Protein AF-A0A504YFC3-F1 (afdb_monomer_lite)

Sequence (151 aa):
MLSSWAILICTFPYLVALTGTPAKVVYVLWVSTMFFCLSGVFVLNPTATNILFGSKNMAVNYGLIFTAFIFGSVLAATVTTIPVRGNWINLFTAISVACVLALLCVIWIVDNKVPSRLQFINFPVKLRTLWCQRACRCCRVASPEIVIELP

pLDDT: mean 78.34, std 16.04, range [30.17, 94.0]

Radius of gyration: 20.74 Å; chains: 1; bounding box: 54×34×47 Å

Foldseek 3Di:
DLVVLLVLLLCVVVLVVDDDDVSVVVVVVSVVVNVVVVVVCVVCLLVVQCQAVNPVPSVVSSVVVVVVVVVVVVVLVVLVPPPPPPCPSVNSNVVSVVSVVVVVVVLVDDRPPDPPVVCVSCVVVVVVVVVCVVVDVPPPDDPPDPPPDDD

InterPro domains:
  IPR036259 MFS transporter superfamily [SSF103473] (5-111)

Organism: Fasciola gigantica (NCBI:txid46835)

Secondary structure (DSSP, 8-state):
-HHHHHHHHHHGGGGGG--SHHHHHHHHHHHHHHHHHHHHHHHHHHHHHHHHH-STTHHHHHHHHHHHHHHHHHHHHHHHHS--TT-HHHHHHHHHHHHHHHHHHHHTSPPS---GGGGGGGHHHHHHHHHHHHH-TTTTS----------

Structure (mmCIF, N/CA/C/O backbone):
data_AF-A0A504YFC3-F1
#
_entry.id   AF-A0A504YFC3-F1
#
loop_
_atom_site.group_PDB
_atom_site.id
_atom_site.type_symbol
_atom_site.label_atom_id
_atom_site.label_alt_id
_atom_site.label_comp_id
_atom_site.label_asym_id
_atom_site.label_entity_id
_atom_site.label_seq_id
_atom_site.pdbx_PDB_ins_code
_atom_site.Cartn_x
_atom_site.Cartn_y
_atom_site.Cartn_z
_atom_site.occupancy
_atom_site.B_iso_or_equiv
_atom_site.auth_seq_id
_atom_site.auth_comp_id
_atom_site.auth_asym_id
_atom_site.auth_atom_id
_atom_site.pdbx_PDB_model_num
ATOM 1 N N . MET A 1 1 ? -5.250 7.285 -1.038 1.00 84.06 1 MET A N 1
ATOM 2 C CA . MET A 1 1 ? -3.875 6.774 -0.846 1.00 84.06 1 MET A CA 1
ATOM 3 C C . MET A 1 1 ? -3.679 5.425 -1.515 1.00 84.06 1 MET A C 1
ATOM 5 O O . MET A 1 1 ? -2.861 5.356 -2.418 1.00 84.06 1 MET A O 1
ATOM 9 N N . LEU A 1 2 ? -4.464 4.392 -1.178 1.00 85.75 2 LEU A N 1
ATOM 10 C CA . LEU A 1 2 ? -4.300 3.060 -1.782 1.00 85.75 2 LEU A CA 1
ATOM 11 C C . LEU A 1 2 ? -4.534 3.039 -3.311 1.00 85.75 2 LEU A C 1
ATOM 13 O O . LEU A 1 2 ? -3.747 2.437 -4.032 1.00 85.75 2 LEU A O 1
ATOM 17 N N . SER A 1 3 ? -5.535 3.769 -3.825 1.00 88.06 3 SER A N 1
ATOM 18 C CA . SER A 1 3 ? -5.764 3.900 -5.279 1.00 88.06 3 SER A CA 1
ATOM 19 C C . SER A 1 3 ? -4.612 4.602 -5.997 1.00 88.06 3 SER A C 1
ATOM 21 O O . SER A 1 3 ? -4.137 4.117 -7.018 1.00 88.06 3 SER A O 1
ATOM 23 N N . SER A 1 4 ? -4.119 5.709 -5.436 1.00 90.88 4 SER A N 1
ATOM 24 C CA . SER A 1 4 ? -2.960 6.434 -5.969 1.00 90.88 4 SER A CA 1
ATOM 25 C C . SER A 1 4 ? -1.712 5.546 -5.982 1.00 90.88 4 SER A C 1
ATOM 27 O O . SER A 1 4 ? -1.007 5.492 -6.982 1.00 90.88 4 SER A O 1
ATOM 29 N N . TRP A 1 5 ? -1.483 4.788 -4.908 1.00 89.81 5 TRP A N 1
ATOM 30 C CA . TRP A 1 5 ? -0.374 3.842 -4.792 1.00 89.81 5 TRP A CA 1
ATOM 31 C C . TRP A 1 5 ? -0.438 2.720 -5.840 1.00 89.81 5 TRP A C 1
ATOM 33 O O . TRP A 1 5 ? 0.562 2.437 -6.496 1.00 89.81 5 TRP A O 1
ATOM 43 N N . ALA A 1 6 ? -1.619 2.131 -6.060 1.00 90.69 6 ALA A N 1
ATOM 44 C CA . ALA A 1 6 ? -1.814 1.071 -7.052 1.00 90.69 6 ALA A CA 1
ATOM 45 C C . ALA A 1 6 ? -1.497 1.536 -8.484 1.00 90.69 6 ALA A C 1
ATOM 47 O O . ALA A 1 6 ? -0.840 0.807 -9.230 1.00 90.69 6 ALA A O 1
ATOM 48 N N . ILE A 1 7 ? -1.928 2.754 -8.843 1.00 90.50 7 ILE A N 1
ATOM 49 C CA . ILE A 1 7 ? -1.649 3.371 -10.150 1.00 90.50 7 ILE A CA 1
ATOM 50 C C . ILE A 1 7 ? -0.147 3.593 -10.309 1.00 90.50 7 ILE A C 1
ATOM 52 O O . ILE A 1 7 ? 0.437 3.141 -11.288 1.00 90.50 7 ILE A O 1
ATOM 56 N N . LEU A 1 8 ? 0.480 4.235 -9.322 1.00 91.38 8 LEU A N 1
ATOM 57 C CA . LEU A 1 8 ? 1.898 4.573 -9.359 1.00 91.38 8 LEU A CA 1
ATOM 58 C C . LEU A 1 8 ? 2.798 3.324 -9.471 1.00 91.38 8 LEU A C 1
ATOM 60 O O . LEU A 1 8 ? 3.792 3.385 -10.190 1.00 91.38 8 LEU A O 1
ATOM 64 N N . ILE A 1 9 ? 2.456 2.207 -8.805 1.00 89.56 9 ILE A N 1
ATOM 65 C CA . ILE A 1 9 ? 3.170 0.918 -8.932 1.00 89.56 9 ILE A CA 1
ATOM 66 C C . ILE A 1 9 ? 2.960 0.300 -10.315 1.00 89.56 9 ILE A C 1
ATOM 68 O O . ILE A 1 9 ? 3.909 -0.210 -10.906 1.00 89.56 9 ILE A O 1
ATOM 72 N N . CYS A 1 10 ? 1.733 0.347 -10.838 1.00 89.19 10 CYS A N 1
ATOM 73 C CA . CYS A 1 10 ? 1.410 -0.215 -12.148 1.00 89.19 10 CYS A CA 1
ATOM 74 C C . CYS A 1 10 ? 2.191 0.481 -13.270 1.00 89.19 10 CYS A C 1
ATOM 76 O O . CYS A 1 10 ? 2.711 -0.171 -14.170 1.00 89.19 10 CYS A O 1
ATOM 78 N N . THR A 1 11 ? 2.315 1.806 -13.197 1.00 87.94 11 THR A N 1
ATOM 79 C CA . THR A 1 11 ? 2.988 2.613 -14.221 1.00 87.94 11 THR A CA 1
ATOM 80 C C . THR A 1 11 ? 4.510 2.665 -14.057 1.00 87.94 11 THR A C 1
ATOM 82 O O . THR A 1 11 ? 5.207 2.983 -15.017 1.00 87.94 11 THR A O 1
ATOM 85 N N . PHE A 1 12 ? 5.044 2.344 -12.872 1.00 86.12 12 PHE A N 1
ATOM 86 C CA . PHE A 1 12 ? 6.479 2.401 -12.577 1.00 86.12 12 PHE A CA 1
ATOM 87 C C . PHE A 1 12 ? 7.379 1.627 -13.563 1.00 86.12 12 PHE A C 1
ATOM 89 O O . PHE A 1 12 ? 8.339 2.219 -14.056 1.00 86.12 12 PHE A O 1
ATOM 96 N N . PRO A 1 13 ? 7.108 0.356 -13.926 1.00 85.44 13 PRO A N 1
ATOM 97 C CA . PRO A 1 13 ? 7.974 -0.376 -14.855 1.00 85.44 13 PRO A CA 1
ATOM 98 C C . PRO A 1 13 ? 8.029 0.236 -16.265 1.00 85.44 13 PRO A C 1
ATOM 100 O O . PRO A 1 13 ? 9.005 0.026 -16.982 1.00 85.44 13 PRO A O 1
ATOM 103 N N . TYR A 1 14 ? 7.031 1.031 -16.660 1.00 84.88 14 TYR A N 1
ATOM 104 C CA . TYR A 1 14 ? 6.996 1.688 -17.969 1.00 84.88 14 TYR A CA 1
ATOM 105 C C . TYR A 1 14 ? 7.882 2.941 -18.039 1.00 84.88 14 TYR A C 1
ATOM 107 O O . TYR A 1 14 ? 8.171 3.422 -19.133 1.00 84.88 14 TYR A O 1
ATOM 115 N N . LEU A 1 15 ? 8.389 3.436 -16.901 1.00 84.31 15 LEU A N 1
ATOM 116 C CA . LEU A 1 15 ? 9.343 4.553 -16.854 1.00 84.31 15 LEU A CA 1
ATOM 117 C C . LEU A 1 15 ? 10.664 4.232 -17.567 1.00 84.31 15 LEU A C 1
ATOM 119 O O . LEU A 1 15 ? 11.347 5.150 -18.009 1.00 84.31 15 LEU A O 1
ATOM 123 N N . VAL A 1 16 ? 11.003 2.948 -17.725 1.00 78.75 16 VAL A N 1
ATOM 124 C CA . VAL A 1 16 ? 12.211 2.489 -18.435 1.00 78.75 16 VAL A CA 1
ATOM 125 C C . VAL A 1 16 ? 12.191 2.875 -19.923 1.00 78.75 16 VAL A C 1
ATOM 127 O O . VAL A 1 16 ? 13.246 2.987 -20.539 1.00 78.75 16 VAL A O 1
ATOM 130 N N . ALA A 1 17 ? 11.012 3.130 -20.502 1.00 81.25 17 ALA A N 1
ATOM 131 C CA . ALA A 1 17 ? 10.886 3.578 -21.888 1.00 81.25 17 ALA A CA 1
ATOM 132 C C . ALA A 1 17 ? 11.361 5.030 -22.109 1.00 81.25 17 ALA A C 1
ATOM 134 O O . ALA A 1 17 ? 11.632 5.423 -23.243 1.00 81.25 17 ALA A O 1
ATOM 135 N N . LEU A 1 18 ? 11.468 5.836 -21.046 1.00 81.06 18 LEU A N 1
ATOM 136 C CA . LEU A 1 18 ? 11.963 7.210 -21.116 1.00 81.06 18 LEU A CA 1
ATOM 137 C C . LEU A 1 18 ? 13.493 7.215 -21.027 1.00 81.06 18 LEU A C 1
ATOM 139 O O . LEU A 1 18 ? 14.075 6.659 -20.097 1.00 81.06 18 LEU A O 1
ATOM 143 N N . THR A 1 19 ? 14.157 7.900 -21.956 1.00 81.31 19 THR A N 1
ATOM 144 C CA . THR A 1 19 ? 15.620 8.048 -21.968 1.00 81.31 19 THR A CA 1
ATOM 145 C C . THR A 1 19 ? 16.040 9.511 -21.779 1.00 81.31 19 THR A C 1
ATOM 147 O O . THR A 1 19 ? 15.304 10.446 -22.094 1.00 81.31 19 THR A O 1
ATOM 150 N N . GLY A 1 20 ? 17.235 9.726 -21.215 1.00 85.44 20 GLY A N 1
ATOM 151 C CA . GLY A 1 20 ? 17.838 11.054 -21.036 1.00 85.44 20 GLY A CA 1
ATOM 152 C C . GLY A 1 20 ? 17.500 11.771 -19.719 1.00 85.44 20 GLY A C 1
ATOM 153 O O . GLY A 1 20 ? 17.008 11.185 -18.757 1.00 85.44 20 GLY A O 1
ATOM 154 N N . THR A 1 21 ? 17.796 13.073 -19.662 1.00 84.19 21 THR A N 1
ATOM 155 C CA . THR A 1 21 ? 17.521 13.960 -18.515 1.00 84.19 21 THR A CA 1
ATOM 156 C C . THR A 1 21 ? 16.063 13.951 -18.022 1.00 84.19 21 THR A C 1
ATOM 158 O O . THR A 1 21 ? 15.884 13.905 -16.801 1.00 84.19 21 THR A O 1
ATOM 161 N N . PRO A 1 22 ? 15.016 13.940 -18.882 1.00 83.50 22 PRO A N 1
ATOM 162 C CA . PRO A 1 22 ? 13.636 13.909 -18.390 1.00 83.50 22 PRO A CA 1
ATOM 163 C C . PRO A 1 22 ? 13.318 12.633 -17.597 1.00 83.50 22 PRO A C 1
ATOM 165 O O . PRO A 1 22 ? 12.579 12.704 -16.619 1.00 83.50 22 PRO A O 1
ATOM 168 N N . ALA A 1 23 ? 13.935 11.493 -17.926 1.00 84.94 23 ALA A N 1
ATOM 169 C CA . ALA A 1 23 ? 13.729 10.2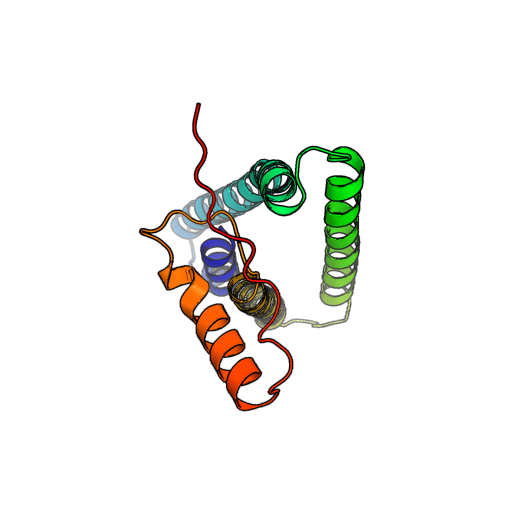44 -17.190 1.00 84.94 23 ALA A CA 1
ATOM 170 C C . ALA A 1 23 ? 14.164 10.358 -15.718 1.00 84.94 23 ALA A C 1
ATOM 172 O O . ALA A 1 23 ? 13.475 9.867 -14.826 1.00 84.94 23 ALA A O 1
ATOM 173 N N . LYS A 1 24 ? 15.266 11.070 -15.443 1.00 86.19 24 LYS A N 1
ATOM 174 C CA . LYS A 1 24 ? 15.768 11.286 -14.075 1.00 86.19 24 LYS A CA 1
ATOM 175 C C . LYS A 1 24 ? 14.813 12.141 -13.246 1.00 86.19 24 LYS A C 1
ATOM 177 O O . LYS A 1 24 ? 14.538 11.809 -12.097 1.00 86.19 24 LYS A O 1
ATOM 182 N N . VAL A 1 25 ? 14.297 13.224 -13.831 1.00 90.19 25 VAL A N 1
ATOM 183 C CA . VAL A 1 25 ? 13.357 14.129 -13.150 1.00 90.19 25 VAL A CA 1
ATOM 184 C C . VAL A 1 25 ? 12.056 13.398 -12.831 1.00 90.19 25 VAL A C 1
ATOM 186 O O . VAL A 1 25 ? 11.598 13.427 -11.690 1.00 90.19 25 VAL A O 1
ATOM 189 N N . VAL A 1 26 ? 11.496 12.690 -13.817 1.00 89.44 26 VAL A N 1
ATOM 190 C CA . VAL A 1 26 ? 10.259 11.923 -13.632 1.00 89.44 26 VAL A CA 1
ATOM 191 C C . VAL A 1 26 ? 10.459 10.827 -12.586 1.00 89.44 26 VAL A C 1
ATOM 193 O O . VAL A 1 26 ? 9.606 10.677 -11.719 1.00 89.44 26 VAL A O 1
ATOM 196 N N . TYR A 1 27 ? 11.595 10.123 -12.598 1.00 89.75 27 TYR A N 1
ATOM 197 C CA . TYR A 1 27 ? 11.912 9.105 -11.595 1.00 89.75 27 TYR A CA 1
ATOM 198 C C . TYR A 1 27 ? 11.922 9.666 -10.166 1.00 89.75 27 TYR A C 1
ATOM 200 O O . TYR A 1 27 ? 11.298 9.083 -9.280 1.00 89.75 27 TYR A O 1
ATOM 208 N N . VAL A 1 28 ? 12.575 10.814 -9.937 1.00 91.50 28 VAL A N 1
ATOM 209 C CA . VAL A 1 28 ? 12.614 11.456 -8.611 1.00 91.50 28 VAL A CA 1
ATOM 210 C C . VAL A 1 28 ? 11.207 11.826 -8.149 1.00 91.50 28 VAL A C 1
ATOM 212 O O . VAL A 1 28 ? 10.812 11.447 -7.050 1.00 91.50 28 VAL A O 1
ATOM 215 N N . LEU A 1 29 ? 10.419 12.490 -9.000 1.00 92.00 29 LEU A N 1
ATOM 216 C CA . LEU A 1 29 ? 9.039 12.860 -8.669 1.00 92.00 29 LEU A CA 1
ATOM 217 C C . LEU A 1 29 ? 8.164 11.631 -8.377 1.00 92.00 29 LEU A C 1
ATOM 219 O O . LEU A 1 29 ? 7.355 11.655 -7.445 1.00 92.00 29 LEU A O 1
ATOM 223 N N . TRP A 1 30 ? 8.348 10.540 -9.125 1.00 92.00 30 TRP A N 1
ATOM 224 C CA . TRP A 1 30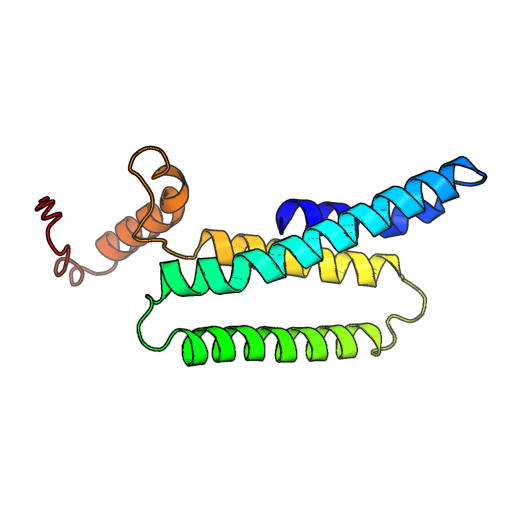 ? 7.610 9.293 -8.921 1.00 92.00 30 TRP A CA 1
ATOM 225 C C . TRP A 1 30 ? 7.921 8.659 -7.568 1.00 92.00 30 TRP A C 1
ATOM 227 O O . TRP A 1 30 ? 7.014 8.361 -6.789 1.00 92.00 30 TRP A O 1
ATOM 237 N N . VAL A 1 31 ? 9.209 8.491 -7.266 1.00 90.88 31 VAL A N 1
ATOM 238 C CA . VAL A 1 31 ? 9.674 7.871 -6.023 1.00 90.88 31 VAL A CA 1
ATOM 239 C C . VAL A 1 31 ? 9.318 8.743 -4.815 1.00 90.88 31 VAL A C 1
ATOM 241 O O . VAL A 1 31 ? 8.847 8.221 -3.807 1.00 90.88 31 VAL A O 1
ATOM 244 N N . SER A 1 32 ? 9.432 10.071 -4.914 1.00 93.69 32 SER A N 1
ATOM 245 C CA . SER A 1 32 ? 8.977 10.984 -3.857 1.00 93.69 32 SER A CA 1
ATOM 246 C C . SER A 1 32 ? 7.472 10.860 -3.595 1.00 93.69 32 SER A C 1
ATOM 248 O O . SER A 1 32 ? 7.056 10.801 -2.438 1.00 93.69 32 SER A O 1
ATOM 250 N N . THR A 1 33 ? 6.654 10.754 -4.648 1.00 92.62 33 THR A N 1
ATOM 251 C CA . THR A 1 33 ? 5.193 10.587 -4.520 1.00 92.62 33 THR A CA 1
ATOM 252 C C . THR A 1 33 ? 4.830 9.235 -3.903 1.00 92.62 33 THR A C 1
ATOM 254 O O . THR A 1 33 ? 3.918 9.157 -3.077 1.00 92.62 33 THR A O 1
ATOM 257 N N . MET A 1 34 ? 5.572 8.177 -4.247 1.00 90.62 34 MET A N 1
ATOM 258 C CA . MET A 1 34 ? 5.501 6.887 -3.561 1.00 90.62 34 MET A CA 1
ATOM 259 C C . MET A 1 34 ? 5.755 7.085 -2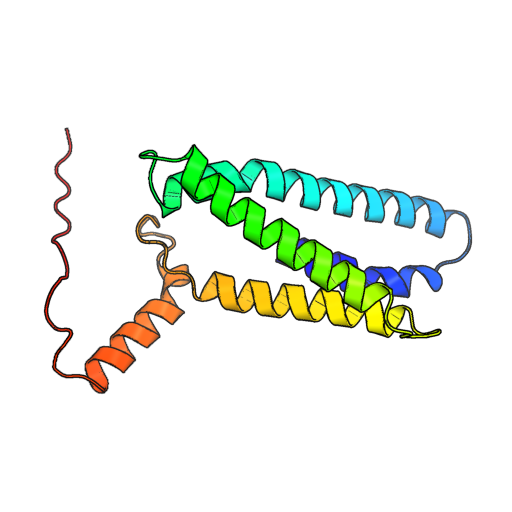.058 1.00 90.62 34 MET A C 1
ATOM 261 O O . MET A 1 34 ? 4.844 6.900 -1.254 1.00 90.62 34 MET A O 1
ATOM 265 N N . PHE A 1 35 ? 6.933 7.557 -1.648 1.00 91.94 35 PHE A N 1
ATOM 266 C CA . PHE A 1 35 ? 7.242 7.712 -0.220 1.00 91.94 35 PHE A CA 1
ATOM 267 C C . PHE A 1 35 ? 6.249 8.605 0.540 1.00 91.94 35 PHE A C 1
ATOM 269 O O . PHE A 1 35 ? 5.938 8.315 1.695 1.00 91.94 35 PHE A O 1
ATOM 276 N N . PHE A 1 36 ? 5.686 9.625 -0.110 1.00 93.50 36 PHE A N 1
ATOM 277 C CA . PHE A 1 36 ? 4.620 10.450 0.460 1.00 93.50 36 PHE A CA 1
ATOM 278 C C . PHE A 1 36 ? 3.324 9.664 0.723 1.00 93.50 36 PHE A C 1
ATOM 280 O O . PHE A 1 36 ? 2.706 9.797 1.778 1.00 93.50 36 PHE A O 1
ATOM 287 N N . CYS A 1 37 ? 2.908 8.804 -0.208 1.00 91.88 37 CYS A N 1
ATOM 288 C CA . CYS A 1 37 ? 1.749 7.936 0.002 1.00 91.88 37 CYS A CA 1
ATOM 289 C C . CYS A 1 37 ? 2.000 6.929 1.134 1.00 91.88 37 CYS A C 1
ATOM 291 O O . CYS A 1 37 ? 1.100 6.673 1.936 1.00 91.88 37 CYS A O 1
ATOM 293 N N . LEU A 1 38 ? 3.217 6.380 1.212 1.00 90.38 38 LEU A N 1
ATOM 294 C CA . LEU A 1 38 ? 3.614 5.434 2.252 1.00 90.38 38 LEU A CA 1
ATOM 295 C C . LEU A 1 38 ? 3.574 6.082 3.645 1.00 90.38 38 LEU A C 1
ATOM 297 O O . LEU A 1 38 ? 2.973 5.526 4.564 1.00 90.38 38 LEU A O 1
ATOM 301 N N . SER A 1 39 ? 4.151 7.278 3.801 1.00 92.69 39 SER A N 1
ATOM 302 C CA . SER A 1 39 ? 4.108 8.014 5.070 1.00 92.69 39 SER A CA 1
ATOM 303 C C . SER A 1 39 ? 2.681 8.408 5.457 1.00 92.69 39 SER A C 1
ATOM 305 O O . SER A 1 39 ? 2.298 8.262 6.618 1.00 92.69 39 SER A O 1
ATOM 307 N N . GLY A 1 40 ? 1.857 8.813 4.484 1.00 90.81 40 GLY A N 1
ATOM 308 C CA . GLY A 1 40 ? 0.445 9.119 4.703 1.00 90.81 40 GLY A CA 1
ATOM 309 C C . GLY A 1 40 ? -0.335 7.946 5.302 1.00 90.81 40 GLY A C 1
ATOM 310 O O . GLY A 1 40 ? -1.139 8.144 6.210 1.00 90.81 40 GLY A O 1
ATOM 311 N N . VAL A 1 41 ? -0.069 6.710 4.863 1.00 90.19 41 VAL A N 1
ATOM 312 C CA . VAL A 1 41 ? -0.707 5.515 5.444 1.00 90.19 41 VAL A CA 1
ATOM 313 C C . VAL A 1 41 ? -0.310 5.336 6.909 1.00 90.19 41 VAL A C 1
ATOM 315 O O . VAL A 1 41 ? -1.189 5.113 7.737 1.00 90.19 41 VAL A O 1
ATOM 318 N N . PHE A 1 42 ? 0.970 5.495 7.258 1.00 89.81 42 PHE A N 1
ATOM 319 C CA . PHE A 1 42 ? 1.429 5.342 8.644 1.00 89.81 42 PHE A CA 1
ATOM 320 C C . PHE A 1 42 ? 0.831 6.376 9.603 1.00 89.81 42 PHE A C 1
ATOM 322 O O . PHE A 1 42 ? 0.543 6.041 10.750 1.00 89.81 42 PHE A O 1
ATOM 329 N N . VAL A 1 43 ? 0.580 7.602 9.137 1.00 92.19 43 VAL A N 1
ATOM 330 C CA . VAL A 1 43 ? -0.073 8.650 9.941 1.00 92.19 43 VAL A CA 1
ATOM 331 C C . VAL A 1 43 ? -1.573 8.382 10.111 1.00 92.19 43 VAL A C 1
ATOM 333 O O . VAL A 1 43 ? -2.140 8.615 11.180 1.00 92.19 43 VAL A O 1
ATOM 336 N N . LEU A 1 44 ? -2.235 7.868 9.073 1.00 90.94 44 LEU A N 1
ATOM 337 C CA . LEU A 1 44 ? -3.675 7.604 9.104 1.00 90.94 44 LEU A CA 1
ATOM 338 C C . LEU A 1 44 ? -4.037 6.327 9.874 1.00 90.94 44 LEU A C 1
ATOM 340 O O . LEU A 1 44 ? -5.111 6.265 10.468 1.00 90.94 44 LEU A O 1
ATOM 344 N N . ASN A 1 45 ? -3.155 5.328 9.904 1.00 89.31 45 ASN A N 1
ATOM 345 C CA . ASN A 1 45 ? -3.413 4.023 10.514 1.00 89.31 45 ASN A CA 1
ATOM 346 C C . ASN A 1 45 ? -3.834 4.074 12.007 1.00 89.31 45 ASN A C 1
ATOM 348 O O . ASN A 1 45 ? -4.860 3.475 12.348 1.00 89.31 45 ASN A O 1
ATOM 352 N N . PRO A 1 46 ? -3.148 4.806 12.916 1.00 90.19 46 PRO A N 1
ATOM 353 C CA . PRO A 1 46 ? -3.583 4.914 14.315 1.00 90.19 46 PRO A CA 1
ATOM 354 C C . PRO A 1 46 ? -4.923 5.650 14.460 1.00 90.19 46 PRO A C 1
ATOM 356 O O . PRO A 1 46 ? -5.761 5.266 15.278 1.00 90.19 46 PRO A O 1
ATOM 359 N N . THR A 1 47 ? -5.161 6.664 13.626 1.00 89.75 47 THR A N 1
ATOM 360 C CA . THR A 1 47 ? -6.412 7.434 13.620 1.00 89.75 47 THR A CA 1
ATOM 361 C C . THR A 1 47 ? -7.589 6.569 13.168 1.00 89.75 47 THR A C 1
ATOM 363 O O . THR A 1 47 ? -8.619 6.528 13.839 1.00 89.75 47 THR A O 1
ATOM 366 N N . ALA A 1 48 ? -7.423 5.810 12.081 1.00 86.88 48 ALA A N 1
ATOM 367 C CA . ALA A 1 48 ? -8.435 4.886 11.575 1.00 86.88 48 ALA A CA 1
ATOM 368 C C . ALA A 1 48 ? -8.755 3.780 12.593 1.00 86.88 48 ALA A C 1
ATOM 370 O O . ALA A 1 48 ? -9.922 3.476 12.835 1.00 86.88 48 ALA A O 1
ATOM 371 N N . THR A 1 49 ? -7.728 3.237 13.253 1.00 88.94 49 THR A N 1
ATOM 372 C CA . THR A 1 49 ? -7.886 2.235 14.318 1.00 88.94 49 THR A CA 1
ATOM 373 C C . THR A 1 49 ? -8.745 2.763 15.466 1.00 88.94 49 THR A C 1
ATOM 375 O O . THR A 1 49 ? -9.660 2.079 15.923 1.00 88.94 49 THR A O 1
ATOM 378 N N . ASN A 1 50 ? -8.483 3.995 15.910 1.00 88.19 50 ASN A N 1
ATOM 379 C CA . ASN A 1 50 ? -9.236 4.635 16.984 1.00 88.19 50 ASN A CA 1
ATOM 380 C C . ASN A 1 50 ? -10.706 4.881 16.594 1.00 88.19 50 ASN A C 1
ATOM 382 O O . ASN A 1 50 ? -11.611 4.711 17.409 1.00 88.19 50 ASN A O 1
ATOM 386 N N . ILE A 1 51 ? -10.968 5.247 15.335 1.00 86.19 51 ILE A N 1
ATOM 387 C CA . ILE A 1 51 ? -12.335 5.467 14.840 1.00 86.19 51 ILE A CA 1
ATOM 388 C C . ILE A 1 51 ? -13.116 4.145 14.779 1.00 86.19 51 ILE A C 1
ATOM 390 O O . ILE A 1 51 ? -14.258 4.112 15.248 1.00 86.19 51 ILE A O 1
ATOM 394 N N . LEU A 1 52 ? -12.496 3.078 14.258 1.00 83.38 52 LEU A N 1
ATOM 395 C CA . LEU A 1 52 ? -13.118 1.767 14.036 1.00 83.38 52 LEU A CA 1
ATOM 396 C C . LEU A 1 52 ? -13.344 0.974 15.330 1.00 83.38 52 LEU A C 1
ATOM 398 O O . LEU A 1 52 ? -14.442 0.471 15.553 1.00 83.38 52 LEU A O 1
ATOM 402 N N . PHE A 1 53 ? -12.325 0.867 16.185 1.00 84.88 53 PHE A N 1
ATOM 403 C CA . PHE A 1 53 ? -12.369 0.019 17.385 1.00 84.88 53 PHE A CA 1
ATOM 404 C C . PHE A 1 53 ? -12.614 0.801 18.683 1.00 84.88 53 PHE A C 1
ATOM 406 O O . PHE A 1 53 ? -12.878 0.204 19.726 1.00 84.88 53 PHE A O 1
ATOM 413 N N . GLY A 1 54 ? -12.564 2.135 18.627 1.00 83.38 54 GLY A N 1
ATOM 414 C CA . GLY A 1 54 ? -12.646 3.003 19.798 1.00 83.38 54 GLY A CA 1
ATOM 415 C C . GLY A 1 54 ? -11.304 3.172 20.518 1.00 83.38 54 GLY A C 1
ATOM 416 O O . GLY A 1 54 ? -10.323 2.478 20.247 1.00 83.38 54 GLY A O 1
ATOM 417 N N . SER A 1 55 ? -11.267 4.109 21.468 1.00 84.81 55 SER A N 1
ATOM 418 C CA . SER A 1 55 ? -10.056 4.466 22.223 1.00 84.81 55 SER A CA 1
ATOM 419 C C . SER A 1 55 ? -9.710 3.478 23.341 1.00 84.81 55 SER A C 1
ATOM 421 O O . SER A 1 55 ? -8.577 3.450 23.828 1.00 84.81 55 SER A O 1
ATOM 423 N N . LYS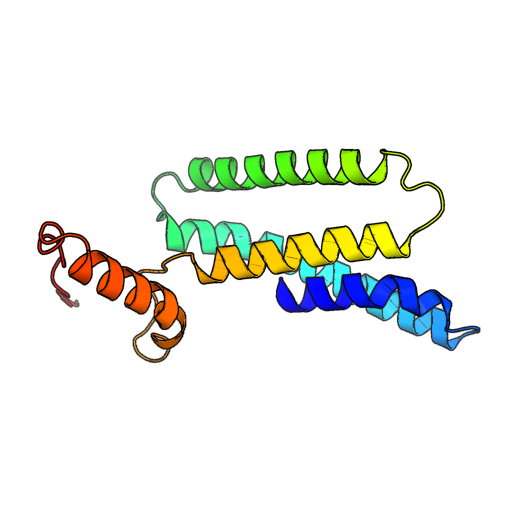 A 1 56 ? -10.666 2.634 23.750 1.00 85.94 56 LYS A N 1
ATOM 424 C CA . LYS A 1 56 ? -10.454 1.612 24.778 1.00 85.94 56 LYS A CA 1
ATOM 425 C C . LYS A 1 56 ? -9.506 0.538 24.231 1.00 85.94 56 LYS A C 1
ATOM 427 O O . LYS A 1 56 ? -9.829 -0.136 23.260 1.00 85.94 56 LYS A O 1
ATOM 432 N N . ASN A 1 57 ? -8.342 0.379 24.865 1.00 88.00 57 ASN A N 1
ATOM 433 C CA . ASN A 1 57 ? -7.256 -0.520 24.440 1.00 88.00 57 ASN A CA 1
ATOM 434 C C . ASN A 1 57 ? -6.656 -0.200 23.051 1.00 88.00 57 ASN A C 1
ATOM 436 O O . ASN A 1 57 ? -6.226 -1.104 22.334 1.00 88.00 57 ASN A O 1
ATOM 440 N N . MET A 1 58 ? -6.575 1.085 22.681 1.00 87.25 58 MET A N 1
ATOM 441 C CA . MET A 1 58 ? -6.055 1.534 21.378 1.00 87.25 58 MET A CA 1
ATOM 442 C C . MET A 1 58 ? -4.658 0.978 21.042 1.00 87.25 58 MET A C 1
ATOM 444 O O . MET A 1 58 ? -4.428 0.572 19.906 1.00 87.25 58 MET A O 1
ATOM 448 N N . ALA A 1 59 ? -3.760 0.867 22.028 1.00 89.19 59 ALA A N 1
ATOM 449 C CA . ALA A 1 59 ? -2.420 0.309 21.830 1.00 89.19 59 ALA A CA 1
ATOM 450 C C . ALA A 1 59 ? -2.438 -1.164 21.375 1.00 89.19 59 ALA A C 1
ATOM 452 O O . ALA A 1 59 ? -1.690 -1.538 20.475 1.00 89.19 59 ALA A O 1
ATOM 453 N N . VAL A 1 60 ? -3.320 -1.992 21.950 1.00 91.75 60 VAL A N 1
ATOM 454 C CA . VAL A 1 60 ? -3.439 -3.418 21.594 1.00 91.75 60 VAL A CA 1
ATOM 455 C C . VAL A 1 60 ? -4.077 -3.571 20.214 1.00 91.75 60 VAL A C 1
ATOM 457 O O . VAL A 1 60 ? -3.566 -4.315 19.380 1.00 91.75 60 VAL A O 1
ATOM 460 N N . ASN A 1 61 ? -5.147 -2.818 19.942 1.00 91.56 61 ASN A N 1
ATOM 461 C CA . ASN A 1 61 ? -5.831 -2.850 18.646 1.00 91.56 61 ASN A CA 1
ATOM 462 C C . ASN A 1 61 ? -4.909 -2.385 17.509 1.00 91.56 61 ASN A C 1
ATOM 464 O O . ASN A 1 61 ? -4.850 -3.016 16.455 1.00 91.56 61 ASN A O 1
ATOM 468 N N . TYR A 1 62 ? -4.141 -1.317 17.736 1.00 91.81 62 TYR A N 1
ATOM 469 C CA . TYR A 1 62 ? -3.157 -0.840 16.768 1.00 91.81 62 TYR A CA 1
ATOM 470 C C . TYR A 1 62 ? -1.999 -1.828 16.594 1.00 91.81 62 TYR A C 1
ATOM 472 O O . TYR A 1 62 ? -1.581 -2.091 15.467 1.00 91.81 62 TYR A O 1
ATOM 480 N N . GLY A 1 63 ? -1.529 -2.433 17.691 1.00 92.06 63 GLY A N 1
ATOM 481 C CA . GLY A 1 63 ? -0.524 -3.493 17.657 1.00 92.06 63 GLY A CA 1
ATOM 482 C C . GLY A 1 63 ? -0.949 -4.664 16.770 1.00 92.06 63 GLY A C 1
ATOM 483 O O . GLY A 1 63 ? -0.180 -5.082 15.909 1.00 92.06 63 GLY A O 1
ATOM 484 N N . LEU A 1 64 ? -2.196 -5.133 16.894 1.00 91.44 64 LEU A N 1
ATOM 485 C CA . LEU A 1 64 ? -2.748 -6.190 16.037 1.00 91.44 64 LEU A CA 1
ATOM 486 C C . LEU A 1 64 ? -2.747 -5.796 14.554 1.00 91.44 64 LEU A C 1
ATOM 488 O O . LEU A 1 64 ? -2.311 -6.577 13.710 1.00 91.44 64 LEU A O 1
ATOM 492 N N . ILE A 1 65 ? -3.151 -4.573 14.216 1.00 91.06 65 ILE A N 1
ATOM 493 C CA . ILE A 1 65 ? -3.103 -4.085 12.828 1.00 91.06 65 ILE A CA 1
ATOM 494 C C . ILE A 1 65 ? -1.659 -4.046 12.313 1.00 91.06 65 ILE A C 1
ATOM 496 O O . ILE A 1 65 ? -1.389 -4.434 11.175 1.00 91.06 65 ILE A O 1
ATOM 500 N N . PHE A 1 66 ? -0.711 -3.639 13.156 1.00 91.25 66 PHE A N 1
ATOM 501 C CA . PHE A 1 66 ? 0.702 -3.630 12.799 1.00 91.25 66 PHE A CA 1
ATOM 502 C C . PHE A 1 66 ? 1.267 -5.048 12.604 1.00 91.25 66 PHE A C 1
ATOM 504 O O . PHE A 1 66 ? 2.093 -5.256 11.717 1.00 91.25 66 PHE A O 1
ATOM 511 N N . THR A 1 67 ? 0.780 -6.060 13.336 1.00 94.00 67 THR A N 1
ATOM 512 C CA . THR A 1 67 ? 1.173 -7.457 13.068 1.00 94.00 67 THR A CA 1
ATOM 513 C C . THR A 1 67 ? 0.753 -7.923 11.675 1.00 94.00 67 THR A C 1
ATOM 515 O O . THR A 1 67 ? 1.550 -8.558 10.985 1.00 94.00 67 THR A O 1
ATOM 518 N N . ALA A 1 68 ? -0.437 -7.539 11.198 1.00 90.00 68 ALA A N 1
ATOM 519 C CA . ALA A 1 68 ? -0.869 -7.845 9.833 1.00 90.00 68 ALA A CA 1
ATOM 520 C C . ALA A 1 68 ? 0.056 -7.208 8.778 1.00 90.00 68 ALA A C 1
ATOM 522 O O . ALA A 1 68 ? 0.362 -7.835 7.763 1.00 90.00 68 ALA A O 1
ATOM 523 N N . PHE A 1 69 ? 0.566 -5.998 9.037 1.00 90.88 69 PHE A N 1
ATOM 524 C CA . PHE A 1 69 ? 1.564 -5.348 8.181 1.00 90.88 69 PHE A CA 1
ATOM 525 C C . PHE A 1 69 ? 2.890 -6.128 8.122 1.00 90.88 69 PHE A C 1
ATOM 527 O O . PHE A 1 69 ? 3.472 -6.265 7.043 1.00 90.88 69 PHE A O 1
ATOM 534 N N . ILE A 1 70 ? 3.346 -6.695 9.245 1.00 92.75 70 ILE A N 1
ATOM 535 C CA . ILE A 1 70 ? 4.544 -7.550 9.288 1.00 92.75 70 ILE A CA 1
ATOM 536 C C . ILE A 1 70 ? 4.333 -8.802 8.429 1.00 92.75 70 ILE A C 1
ATOM 538 O O . ILE A 1 70 ? 5.162 -9.095 7.568 1.00 92.75 70 ILE A O 1
ATOM 542 N N . PHE A 1 71 ? 3.206 -9.502 8.594 1.00 93.06 71 PHE A N 1
ATOM 543 C CA . PHE A 1 71 ? 2.877 -10.670 7.769 1.00 93.06 71 PHE A CA 1
ATOM 544 C C . PHE A 1 71 ? 2.820 -10.327 6.276 1.00 93.06 71 PHE A C 1
ATOM 546 O O . PHE A 1 71 ? 3.396 -11.042 5.457 1.00 93.06 71 PHE A O 1
ATOM 553 N N . GLY A 1 72 ? 2.188 -9.205 5.917 1.00 89.75 72 GLY A N 1
ATOM 554 C CA . GLY A 1 72 ? 2.155 -8.718 4.538 1.00 89.75 72 GLY A CA 1
ATOM 555 C C . GLY A 1 72 ? 3.547 -8.408 3.979 1.00 89.75 72 GLY A C 1
ATOM 556 O O . GLY A 1 72 ? 3.834 -8.739 2.831 1.00 89.75 72 GLY A O 1
ATOM 557 N N . SER A 1 73 ? 4.435 -7.840 4.797 1.00 90.62 73 SER A N 1
ATOM 558 C CA . SER A 1 73 ? 5.819 -7.532 4.411 1.00 90.62 73 SER A CA 1
ATOM 559 C C . SER A 1 73 ? 6.646 -8.797 4.172 1.00 90.62 73 SER A C 1
ATOM 561 O O . SER A 1 73 ? 7.394 -8.865 3.198 1.00 90.62 73 SER A O 1
ATOM 563 N N . VAL A 1 74 ? 6.477 -9.824 5.011 1.00 91.94 74 VAL A N 1
ATOM 564 C CA . VAL A 1 74 ? 7.120 -11.133 4.816 1.00 91.94 74 VAL A CA 1
ATOM 565 C C . VAL A 1 74 ? 6.611 -11.793 3.535 1.00 91.94 74 VAL A C 1
ATOM 567 O O . VAL A 1 74 ? 7.418 -12.242 2.726 1.00 91.94 74 VAL A O 1
ATOM 570 N N . LEU A 1 75 ? 5.295 -11.790 3.292 1.00 88.94 75 LEU A N 1
ATOM 571 C CA . LEU A 1 75 ? 4.724 -12.309 2.045 1.00 88.94 75 LEU A CA 1
ATOM 572 C C . LEU A 1 75 ? 5.279 -11.567 0.823 1.00 88.94 75 LEU A C 1
ATOM 574 O O . LEU A 1 75 ? 5.733 -12.206 -0.124 1.00 88.94 75 LEU A O 1
ATOM 578 N N . ALA A 1 76 ? 5.334 -10.235 0.860 1.00 86.81 76 ALA A N 1
ATOM 579 C CA . ALA A 1 76 ? 5.927 -9.445 -0.215 1.00 86.81 76 ALA A CA 1
ATOM 580 C C . ALA A 1 76 ? 7.406 -9.809 -0.450 1.00 86.81 76 ALA A C 1
ATOM 582 O O . ALA A 1 76 ? 7.806 -9.987 -1.597 1.00 86.81 76 ALA A O 1
ATOM 583 N N . ALA A 1 77 ? 8.195 -10.000 0.614 1.00 88.56 77 ALA A N 1
ATOM 584 C CA . ALA A 1 77 ? 9.591 -10.432 0.518 1.00 88.56 77 ALA A CA 1
ATOM 585 C C . ALA A 1 77 ? 9.743 -11.854 -0.054 1.00 8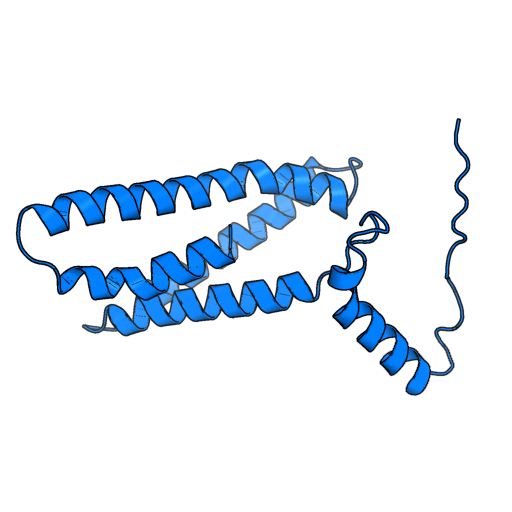8.56 77 ALA A C 1
ATOM 587 O O . ALA A 1 77 ? 10.673 -12.134 -0.809 1.00 88.56 77 ALA A O 1
ATOM 588 N N . THR A 1 78 ? 8.822 -12.770 0.258 1.00 86.31 78 THR A N 1
ATOM 589 C CA . THR A 1 78 ? 8.823 -14.099 -0.374 1.00 86.31 78 THR A CA 1
ATOM 590 C C . THR A 1 78 ? 8.500 -14.009 -1.866 1.00 86.31 78 THR A C 1
ATOM 592 O O . THR A 1 78 ? 9.184 -14.620 -2.680 1.00 86.31 78 THR A O 1
ATOM 595 N N . VAL A 1 79 ? 7.535 -13.173 -2.262 1.00 84.38 79 VAL A N 1
ATOM 596 C CA . VAL A 1 79 ? 7.166 -12.979 -3.675 1.00 84.38 79 VAL A CA 1
ATOM 597 C C . VAL A 1 79 ? 8.306 -12.351 -4.482 1.00 84.38 79 VAL A C 1
ATOM 599 O O . VAL A 1 79 ? 8.487 -12.703 -5.645 1.00 84.38 79 VAL A O 1
ATOM 602 N N . THR A 1 80 ? 9.103 -11.463 -3.882 1.00 83.62 80 THR A N 1
ATOM 603 C CA . THR A 1 80 ? 10.270 -10.863 -4.550 1.00 83.62 80 THR A CA 1
ATOM 604 C C . THR A 1 80 ? 11.480 -11.798 -4.637 1.00 83.62 80 THR A C 1
ATOM 606 O O . THR A 1 80 ? 12.336 -11.583 -5.494 1.00 83.62 80 THR A O 1
ATOM 609 N N . THR A 1 81 ? 11.576 -12.818 -3.775 1.00 80.62 81 THR A N 1
ATOM 610 C CA . THR A 1 81 ? 12.714 -13.760 -3.726 1.00 80.62 81 THR A CA 1
ATOM 611 C C . THR A 1 81 ? 12.480 -15.046 -4.516 1.00 80.62 81 THR A C 1
ATOM 613 O O . THR A 1 81 ? 13.444 -15.640 -5.005 1.00 80.62 81 THR A O 1
ATOM 616 N N . ILE A 1 82 ? 11.223 -15.470 -4.699 1.00 75.94 82 ILE A N 1
ATOM 617 C CA . ILE A 1 82 ? 10.863 -16.525 -5.657 1.00 75.94 82 ILE A CA 1
ATOM 618 C C . ILE A 1 82 ? 11.334 -16.071 -7.049 1.00 75.94 82 ILE A C 1
ATOM 620 O O . ILE A 1 82 ? 11.157 -14.901 -7.392 1.00 75.94 82 ILE A O 1
ATOM 624 N N . PRO A 1 83 ? 11.952 -16.945 -7.870 1.00 59.72 83 PRO A N 1
ATOM 625 C CA . PRO A 1 83 ? 12.586 -16.543 -9.116 1.00 59.72 83 PRO A CA 1
ATOM 626 C C . PRO A 1 83 ? 11.530 -16.216 -10.178 1.00 59.72 83 PRO A C 1
ATOM 628 O O . PRO A 1 83 ? 11.348 -16.953 -11.143 1.00 59.72 83 PRO A O 1
ATOM 631 N N . VAL A 1 84 ? 10.897 -15.047 -10.073 1.00 59.25 84 VAL A N 1
ATOM 632 C CA . VAL A 1 84 ? 10.309 -14.321 -11.204 1.00 59.25 84 VAL A CA 1
ATOM 633 C C . VAL A 1 84 ? 11.481 -13.745 -12.012 1.00 59.25 84 VAL A C 1
ATOM 635 O O . VAL A 1 84 ? 11.702 -12.541 -12.112 1.00 59.25 84 VAL A O 1
ATOM 638 N N . ARG A 1 85 ? 12.351 -14.646 -12.477 1.00 51.06 85 ARG A N 1
ATOM 639 C CA . ARG A 1 85 ? 13.686 -14.353 -12.994 1.00 51.06 85 ARG A CA 1
ATOM 640 C C . ARG A 1 85 ? 13.527 -13.654 -14.343 1.00 51.06 85 ARG A C 1
ATOM 642 O O . ARG A 1 85 ? 13.242 -14.291 -15.348 1.00 51.06 85 ARG A O 1
ATOM 649 N N . GLY A 1 86 ? 13.683 -12.332 -14.343 1.00 63.06 86 GLY A N 1
ATOM 650 C CA . GLY A 1 86 ? 13.814 -11.529 -15.560 1.00 63.06 86 GLY A CA 1
ATOM 651 C C . GLY A 1 86 ? 12.580 -10.746 -16.005 1.00 63.06 86 GLY A C 1
ATOM 652 O O . GLY A 1 86 ? 12.694 -10.012 -16.981 1.00 63.06 86 GLY A O 1
ATOM 653 N N . ASN A 1 87 ? 11.436 -10.825 -15.309 1.00 76.00 87 ASN A N 1
ATOM 654 C CA . ASN A 1 87 ? 10.256 -10.036 -15.683 1.00 76.00 87 ASN A CA 1
ATOM 655 C C . ASN A 1 87 ? 9.761 -9.121 -14.552 1.00 76.00 87 ASN A C 1
ATOM 657 O O . ASN A 1 87 ? 8.800 -9.423 -13.844 1.00 76.00 87 ASN A O 1
ATOM 661 N N . TRP A 1 88 ? 10.421 -7.968 -14.411 1.00 77.62 88 TRP A N 1
ATOM 662 C CA . TRP A 1 88 ? 10.073 -6.919 -13.446 1.00 77.62 88 TRP A CA 1
ATOM 663 C C . TRP A 1 88 ? 8.627 -6.431 -13.599 1.00 77.62 88 TRP A C 1
ATOM 665 O O . TRP A 1 88 ? 7.976 -6.123 -12.605 1.00 77.62 88 TRP A O 1
ATOM 675 N N . ILE A 1 89 ? 8.091 -6.430 -14.825 1.00 82.00 89 ILE A N 1
ATOM 676 C CA . ILE A 1 89 ? 6.709 -6.021 -15.106 1.00 82.00 89 ILE A CA 1
ATOM 677 C C . ILE A 1 89 ? 5.724 -6.950 -14.383 1.00 82.00 89 ILE A C 1
ATOM 679 O O . ILE A 1 89 ? 4.769 -6.473 -13.773 1.00 82.00 89 ILE A O 1
ATOM 683 N N . ASN A 1 90 ? 5.984 -8.261 -14.366 1.00 83.25 90 ASN A N 1
ATOM 684 C CA . ASN A 1 90 ? 5.133 -9.233 -13.670 1.00 83.25 90 ASN A CA 1
ATOM 685 C C . ASN A 1 90 ? 5.148 -9.033 -12.146 1.00 83.25 90 ASN A C 1
ATOM 687 O O . ASN A 1 90 ? 4.122 -9.196 -11.491 1.00 83.25 90 ASN A O 1
ATOM 691 N N . LEU A 1 91 ? 6.289 -8.634 -11.578 1.00 86.94 91 LEU A N 1
ATOM 692 C CA . LEU A 1 91 ? 6.400 -8.350 -10.147 1.00 86.94 91 LEU A CA 1
ATOM 693 C C . LEU A 1 91 ? 5.594 -7.101 -9.755 1.00 86.94 91 LEU A C 1
ATOM 695 O O . LEU A 1 91 ? 4.779 -7.149 -8.832 1.00 86.94 91 LEU A O 1
ATOM 699 N N . PHE A 1 92 ? 5.781 -5.991 -10.477 1.00 86.31 92 PHE A N 1
ATOM 700 C CA . PHE A 1 92 ? 5.055 -4.746 -10.205 1.00 86.31 92 PHE A CA 1
ATOM 701 C C . PHE A 1 92 ? 3.546 -4.890 -10.460 1.00 86.31 92 PHE A C 1
ATOM 703 O O . PHE A 1 92 ? 2.738 -4.375 -9.686 1.00 86.31 92 PHE A O 1
ATOM 710 N N . THR A 1 93 ? 3.141 -5.641 -11.488 1.00 85.69 93 THR A N 1
ATOM 711 C CA . THR A 1 93 ? 1.719 -5.919 -11.750 1.00 85.69 93 THR A CA 1
ATOM 712 C C . THR A 1 93 ? 1.094 -6.813 -10.681 1.00 85.69 93 THR A C 1
ATOM 714 O O . THR A 1 93 ? -0.006 -6.502 -10.232 1.00 85.69 93 THR A O 1
ATOM 717 N N . ALA A 1 94 ? 1.787 -7.846 -10.186 1.00 87.94 94 ALA A N 1
ATOM 718 C CA . ALA A 1 94 ? 1.285 -8.683 -9.092 1.00 87.94 94 ALA A CA 1
ATOM 719 C C . ALA A 1 94 ? 1.007 -7.869 -7.814 1.00 87.94 94 ALA A C 1
ATOM 721 O O . ALA A 1 94 ? -0.048 -8.016 -7.193 1.00 87.94 94 ALA A O 1
ATOM 722 N N . ILE A 1 95 ? 1.913 -6.953 -7.454 1.00 88.19 95 ILE A N 1
ATOM 723 C CA . ILE A 1 95 ? 1.730 -6.060 -6.299 1.00 88.19 95 ILE A CA 1
ATOM 724 C C . ILE A 1 95 ? 0.576 -5.077 -6.548 1.00 88.19 95 ILE A C 1
ATOM 726 O O . ILE A 1 95 ? -0.240 -4.850 -5.656 1.00 88.19 95 ILE A O 1
ATOM 730 N N . SER A 1 96 ? 0.454 -4.530 -7.763 1.00 88.38 96 SER A N 1
ATOM 731 C CA . SER A 1 96 ? -0.669 -3.653 -8.125 1.00 88.38 96 SER A CA 1
ATOM 732 C C . SER A 1 96 ? -2.019 -4.373 -8.005 1.00 88.38 96 SER A C 1
ATOM 734 O O . SER A 1 96 ? -2.952 -3.836 -7.407 1.00 88.38 96 SER A O 1
ATOM 736 N N . VAL A 1 97 ? -2.110 -5.624 -8.473 1.00 89.38 97 VAL A N 1
ATOM 737 C CA . VAL A 1 97 ? -3.308 -6.466 -8.324 1.00 89.38 97 VAL A CA 1
ATOM 738 C C . VAL A 1 97 ? -3.636 -6.692 -6.849 1.00 89.38 97 VAL A C 1
ATOM 740 O O . VAL A 1 97 ? -4.792 -6.540 -6.457 1.00 89.38 97 VAL A O 1
ATOM 743 N N . ALA A 1 98 ? -2.639 -6.968 -6.005 1.00 89.75 98 ALA A N 1
ATOM 744 C CA . ALA A 1 98 ? -2.850 -7.089 -4.563 1.00 89.75 98 ALA A CA 1
ATOM 745 C C . ALA A 1 98 ? -3.404 -5.790 -3.941 1.00 89.75 98 ALA A C 1
ATOM 747 O O . ALA A 1 98 ? -4.302 -5.844 -3.101 1.00 89.75 98 ALA A O 1
ATOM 748 N N . CYS A 1 99 ? -2.945 -4.614 -4.388 1.00 89.56 99 CYS A N 1
ATOM 749 C CA . CYS A 1 99 ? -3.499 -3.329 -3.948 1.00 89.56 99 CYS A CA 1
ATOM 750 C C . CYS A 1 99 ? -4.948 -3.113 -4.412 1.00 89.56 99 CYS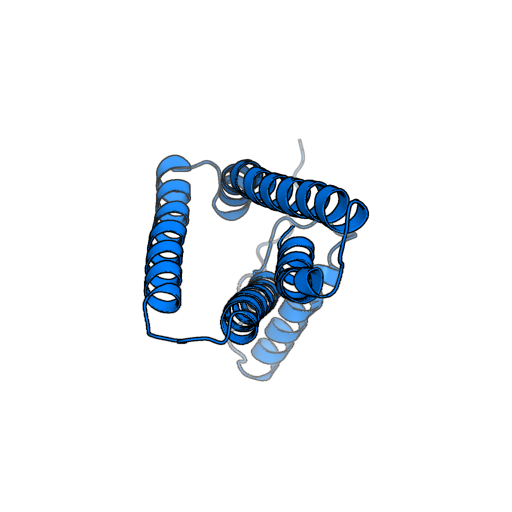 A C 1
ATOM 752 O O . CYS A 1 99 ? -5.753 -2.567 -3.657 1.00 89.56 99 CYS A O 1
ATOM 754 N N . VAL A 1 100 ? -5.304 -3.548 -5.624 1.00 90.25 100 VAL A N 1
ATOM 755 C CA . VAL A 1 100 ? -6.689 -3.490 -6.122 1.00 90.25 100 VAL A CA 1
ATOM 756 C C . VAL A 1 100 ? -7.593 -4.433 -5.329 1.00 90.25 100 VAL A C 1
ATOM 758 O O . VAL A 1 100 ? -8.678 -4.030 -4.917 1.00 90.25 100 VAL A O 1
ATOM 761 N N . LEU A 1 101 ? -7.140 -5.652 -5.031 1.00 90.94 101 LEU A N 1
ATOM 762 C CA . LEU A 1 101 ? -7.868 -6.571 -4.153 1.00 90.94 101 LEU A CA 1
ATOM 763 C C . LEU A 1 101 ? -8.066 -5.966 -2.758 1.00 90.94 101 LEU A C 1
ATOM 765 O O . LEU A 1 101 ? -9.167 -6.018 -2.218 1.00 90.94 101 LEU A O 1
ATOM 769 N N . ALA A 1 102 ? -7.042 -5.314 -2.204 1.00 88.31 102 ALA A N 1
ATOM 770 C CA . ALA A 1 102 ? -7.162 -4.601 -0.938 1.00 88.31 102 ALA A CA 1
ATOM 771 C C . ALA A 1 102 ? -8.177 -3.443 -1.009 1.00 88.31 102 ALA A C 1
ATOM 773 O O . ALA A 1 102 ? -8.947 -3.267 -0.068 1.00 88.31 102 ALA A O 1
ATOM 774 N N . LEU A 1 103 ? -8.253 -2.695 -2.118 1.00 88.25 103 LEU A N 1
ATOM 775 C CA . LEU A 1 103 ? -9.300 -1.682 -2.324 1.00 88.25 103 LEU A CA 1
ATOM 776 C C . LEU A 1 103 ? -10.699 -2.298 -2.314 1.00 88.25 103 LEU A C 1
ATOM 778 O O . LEU A 1 103 ? -11.595 -1.748 -1.679 1.00 88.25 103 LEU A O 1
ATOM 782 N N . LEU A 1 104 ? -10.883 -3.442 -2.976 1.00 88.06 104 LEU A N 1
ATOM 783 C CA . LEU A 1 104 ? -12.159 -4.157 -2.973 1.00 88.06 104 LEU A CA 1
ATOM 784 C C . LEU A 1 104 ? -12.537 -4.614 -1.557 1.00 88.06 104 LEU A C 1
ATOM 786 O O . LEU A 1 104 ? -13.678 -4.418 -1.142 1.00 88.06 104 LEU A O 1
ATOM 790 N N . CYS A 1 105 ? -11.576 -5.136 -0.789 1.00 85.94 105 CYS A N 1
ATOM 791 C CA . CYS A 1 105 ? -11.780 -5.491 0.615 1.00 85.94 105 CYS A CA 1
ATOM 792 C C . CYS A 1 105 ? -12.131 -4.270 1.480 1.00 85.94 105 CYS A C 1
ATOM 794 O O . CYS A 1 105 ? -13.013 -4.363 2.327 1.00 85.94 105 CYS A O 1
ATOM 796 N N . VAL A 1 106 ? -11.488 -3.118 1.262 1.00 83.62 106 VAL A N 1
ATOM 797 C CA . VAL A 1 106 ? -11.786 -1.875 1.996 1.00 83.62 106 VAL A CA 1
ATOM 798 C C . VAL A 1 106 ? -13.186 -1.360 1.676 1.00 83.62 106 VAL A C 1
ATOM 800 O O . VAL A 1 106 ? -13.895 -0.948 2.585 1.00 83.62 106 VAL A O 1
ATOM 803 N N . ILE A 1 107 ? -13.625 -1.438 0.417 1.00 81.00 107 ILE A N 1
ATOM 804 C CA . ILE A 1 107 ? -14.998 -1.075 0.020 1.00 81.00 107 ILE A CA 1
ATOM 805 C C . ILE A 1 107 ? -16.039 -1.956 0.736 1.00 81.00 107 ILE A C 1
ATOM 807 O O . ILE A 1 107 ? -17.186 -1.550 0.916 1.00 81.00 107 ILE A O 1
ATOM 811 N N . TRP A 1 108 ? -15.650 -3.159 1.158 1.00 75.69 108 TRP A N 1
ATOM 812 C CA . TRP A 1 108 ? -16.506 -4.075 1.912 1.00 75.69 108 TRP A CA 1
ATOM 813 C C . TRP A 1 108 ? -16.513 -3.830 3.426 1.00 75.69 108 TRP A C 1
ATOM 815 O O . TRP A 1 108 ? -17.368 -4.391 4.117 1.00 75.69 108 TRP A O 1
ATOM 825 N N . ILE A 1 109 ? -15.600 -3.014 3.958 1.00 78.44 109 ILE A N 1
ATOM 826 C CA . ILE A 1 109 ? -15.579 -2.670 5.381 1.00 78.44 109 ILE A CA 1
ATOM 827 C C . ILE A 1 109 ? -16.746 -1.727 5.678 1.00 78.44 109 ILE A C 1
ATOM 829 O O . ILE A 1 109 ? -16.903 -0.681 5.053 1.00 78.44 109 ILE A O 1
ATOM 833 N N . VAL A 1 110 ? -17.569 -2.108 6.655 1.00 66.00 110 VAL A N 1
ATOM 834 C CA . VAL A 1 110 ? -18.670 -1.275 7.140 1.00 66.00 110 VAL A CA 1
ATOM 835 C C . VAL A 1 110 ? -18.111 -0.250 8.110 1.00 66.00 110 VAL A C 1
ATOM 837 O O . VAL A 1 110 ? -17.600 -0.614 9.168 1.00 66.00 110 VAL A O 1
ATOM 840 N N . ASP A 1 111 ? -18.256 1.023 7.771 1.00 66.88 111 ASP A N 1
ATOM 841 C CA . ASP A 1 111 ? -18.056 2.104 8.723 1.00 66.88 111 ASP A CA 1
ATOM 842 C C . ASP A 1 111 ? -19.426 2.533 9.270 1.00 66.88 111 ASP A C 1
ATOM 844 O O . ASP A 1 111 ? -20.350 2.863 8.520 1.00 66.88 111 ASP A O 1
ATOM 848 N N . ASN A 1 112 ? -19.577 2.466 10.593 1.00 60.84 112 ASN A N 1
ATOM 849 C CA . ASN A 1 112 ? -20.810 2.822 11.297 1.00 60.84 112 ASN A CA 1
ATOM 850 C C . ASN A 1 112 ? -20.873 4.318 11.655 1.00 60.84 112 ASN A C 1
ATOM 852 O O . ASN A 1 112 ? -21.910 4.781 12.123 1.00 60.84 112 ASN A O 1
ATOM 856 N N . LYS A 1 113 ? -19.791 5.084 11.452 1.00 66.25 113 LYS A N 1
ATOM 857 C CA . LYS A 1 113 ? -19.673 6.499 11.848 1.00 66.25 113 LYS A CA 1
ATOM 858 C C . LYS A 1 113 ? -19.728 7.476 10.666 1.00 66.25 113 LYS A C 1
ATOM 860 O O . LYS A 1 113 ? -19.410 8.654 10.822 1.00 66.25 113 LYS A O 1
ATOM 865 N N . VAL A 1 114 ? -20.133 7.015 9.480 1.00 66.25 114 VAL A N 1
ATOM 866 C CA . VAL A 1 114 ? -20.148 7.847 8.264 1.00 66.25 114 VAL A CA 1
ATOM 867 C C . VAL A 1 114 ? -21.272 8.892 8.332 1.00 66.25 114 VAL A C 1
ATOM 869 O O . VAL A 1 114 ? -22.428 8.524 8.557 1.00 66.25 114 VAL A O 1
ATOM 872 N N . PRO A 1 115 ? -20.989 10.186 8.091 1.00 69.88 115 PRO A N 1
ATOM 873 C CA . PRO A 1 115 ? -22.015 11.226 8.069 1.00 69.88 115 PRO A CA 1
ATOM 874 C C . PRO A 1 115 ? -23.029 11.003 6.937 1.00 69.88 115 PRO A C 1
ATOM 876 O O . PRO A 1 115 ? -22.688 10.523 5.854 1.00 69.88 115 PRO A O 1
ATOM 879 N N . SER A 1 116 ? -24.279 11.427 7.156 1.00 63.19 116 SER A N 1
ATOM 880 C CA . SER A 1 116 ? -25.437 11.124 6.297 1.00 63.19 116 SER A CA 1
ATOM 881 C C . SER A 1 116 ? -25.254 11.470 4.810 1.00 63.19 116 SER A C 1
ATOM 883 O O . SER A 1 116 ? -25.839 10.817 3.951 1.00 63.19 116 SER A O 1
ATOM 885 N N . ARG A 1 117 ? -24.407 12.455 4.473 1.00 65.62 117 ARG A N 1
ATOM 886 C CA . ARG A 1 117 ? -24.135 12.865 3.080 1.00 65.62 117 ARG A CA 1
ATOM 887 C C . ARG A 1 117 ? -23.236 11.902 2.293 1.00 65.62 117 ARG A C 1
ATOM 889 O O . ARG A 1 117 ? -23.236 11.953 1.070 1.00 65.62 117 ARG A O 1
ATOM 896 N N . LEU A 1 118 ? -22.489 11.030 2.970 1.00 65.88 118 LEU A N 1
ATOM 897 C CA . LEU A 1 118 ? -21.553 10.072 2.363 1.00 65.88 118 LEU A CA 1
ATOM 898 C C . LEU A 1 118 ? -22.049 8.619 2.464 1.00 65.88 118 LEU A C 1
ATOM 900 O O . LEU A 1 118 ? -21.306 7.682 2.180 1.00 65.88 118 LEU A O 1
ATOM 904 N N . GLN A 1 119 ? -23.331 8.415 2.793 1.00 66.44 119 GLN A N 1
ATOM 905 C CA . GLN A 1 119 ? -23.947 7.087 2.917 1.00 66.44 119 GLN A CA 1
ATOM 906 C C . GLN A 1 119 ? -23.906 6.245 1.631 1.00 66.44 119 GLN A C 1
ATOM 908 O O . GLN A 1 119 ? -24.057 5.026 1.710 1.00 66.44 119 GLN A O 1
ATOM 913 N N . PHE A 1 120 ? -23.664 6.851 0.460 1.00 68.94 120 PHE A N 1
ATOM 914 C CA . PHE A 1 120 ? -23.433 6.109 -0.785 1.00 68.94 120 PHE A CA 1
ATOM 915 C C . PHE A 1 120 ? -22.225 5.160 -0.690 1.00 68.94 120 PHE A C 1
ATOM 917 O O . PHE A 1 120 ? -22.243 4.098 -1.302 1.00 68.94 120 PHE A O 1
ATOM 924 N N . ILE A 1 121 ? -21.215 5.471 0.132 1.00 68.88 121 ILE A N 1
ATOM 925 C CA . ILE A 1 121 ? -20.069 4.575 0.366 1.00 68.88 121 ILE A CA 1
ATOM 926 C C . ILE A 1 121 ? -20.528 3.239 0.978 1.00 68.88 121 ILE A C 1
ATOM 928 O O . ILE A 1 121 ? -19.995 2.188 0.638 1.00 68.88 121 ILE A O 1
ATOM 932 N N . ASN A 1 122 ? -21.597 3.256 1.782 1.00 67.12 122 ASN A N 1
ATOM 933 C CA . ASN A 1 122 ? -22.204 2.062 2.375 1.00 67.12 122 ASN A CA 1
ATOM 934 C C . ASN A 1 122 ? -23.235 1.382 1.451 1.00 67.12 122 ASN A C 1
ATOM 936 O O . ASN A 1 122 ? -23.912 0.442 1.867 1.00 67.12 122 ASN A O 1
ATOM 940 N N . PHE A 1 123 ? -23.385 1.815 0.196 1.00 68.06 123 PHE A N 1
ATOM 941 C CA . PHE A 1 123 ? -24.291 1.189 -0.771 1.00 68.06 123 PHE A CA 1
ATOM 942 C C . PHE A 1 123 ? -24.056 -0.324 -0.971 1.00 68.06 123 PHE A C 1
ATOM 944 O O . PHE A 1 123 ? -25.032 -1.072 -0.873 1.00 68.06 123 PHE A O 1
ATOM 951 N N . PRO A 1 124 ? -22.818 -0.829 -1.176 1.00 67.94 124 PRO A N 1
ATOM 952 C CA . PRO A 1 124 ? -22.569 -2.273 -1.273 1.00 67.94 124 PRO A CA 1
ATOM 953 C C . PRO A 1 124 ? -22.953 -3.034 0.007 1.00 67.94 124 PRO A C 1
ATOM 955 O O . PRO A 1 124 ? -23.487 -4.142 -0.059 1.00 67.94 124 PRO A O 1
ATOM 958 N N . VAL A 1 125 ? -22.775 -2.416 1.177 1.00 65.25 125 VAL A N 1
ATOM 959 C CA . VAL A 1 125 ? -23.192 -2.973 2.473 1.00 65.25 125 VAL A CA 1
ATOM 960 C C . VAL A 1 125 ? -24.715 -3.030 2.579 1.00 65.25 125 VAL A C 1
ATOM 962 O O . VAL A 1 125 ? -25.268 -4.043 3.003 1.00 65.25 125 VAL A O 1
ATOM 965 N N . LYS A 1 126 ? -25.408 -1.976 2.134 1.00 68.00 126 LYS A N 1
ATOM 966 C CA . LYS A 1 126 ? -26.874 -1.917 2.068 1.00 68.00 126 LYS A CA 1
ATOM 967 C C . LYS A 1 126 ? -27.430 -2.977 1.114 1.00 68.00 126 LYS A C 1
ATOM 969 O O . LYS A 1 126 ? -28.446 -3.598 1.401 1.00 68.00 126 LYS A O 1
ATOM 974 N N . LEU A 1 127 ? -26.738 -3.242 0.005 1.00 69.25 127 LEU A N 1
ATOM 975 C CA . LEU A 1 127 ? -27.086 -4.325 -0.914 1.00 69.25 127 LEU A CA 1
ATOM 976 C C . LEU A 1 127 ? -26.952 -5.697 -0.235 1.00 69.25 127 LEU A C 1
ATOM 978 O O . LEU A 1 127 ? -27.828 -6.546 -0.392 1.00 69.25 127 LEU A O 1
ATOM 982 N N . ARG A 1 128 ? -25.902 -5.896 0.576 1.00 68.12 128 ARG A N 1
ATOM 983 C CA . ARG A 1 128 ? -25.703 -7.117 1.370 1.00 68.12 128 ARG A CA 1
ATOM 984 C C . ARG A 1 128 ? -26.757 -7.281 2.462 1.00 68.12 128 ARG A C 1
ATOM 986 O O . ARG A 1 128 ? -27.259 -8.388 2.622 1.00 68.12 128 ARG A O 1
ATOM 993 N N . THR A 1 129 ? -27.116 -6.233 3.206 1.00 63.94 129 THR A N 1
ATOM 994 C CA . THR A 1 129 ? -28.179 -6.329 4.224 1.00 63.94 129 THR A CA 1
ATOM 995 C C . THR A 1 129 ? -29.528 -6.632 3.583 1.00 63.94 129 THR A C 1
ATOM 997 O O . THR A 1 129 ? -30.253 -7.478 4.097 1.00 63.94 129 THR A O 1
ATOM 1000 N N . LEU A 1 130 ? -29.823 -6.055 2.414 1.00 66.25 130 LEU A N 1
ATOM 1001 C CA . LEU A 1 130 ? -31.019 -6.378 1.630 1.00 66.25 130 LEU A CA 1
ATOM 1002 C C . LEU A 1 130 ? -31.016 -7.831 1.123 1.00 66.25 130 LEU A C 1
ATOM 1004 O O . LEU A 1 130 ? -32.043 -8.505 1.182 1.00 66.25 130 LEU A O 1
ATOM 1008 N N . TRP A 1 131 ? -29.871 -8.344 0.664 1.00 64.75 131 TRP A N 1
ATOM 1009 C CA . TRP A 1 131 ? -29.719 -9.753 0.280 1.00 64.75 131 TRP A CA 1
ATOM 1010 C C . TRP A 1 131 ? -29.846 -10.701 1.478 1.00 64.75 131 TRP A C 1
ATOM 1012 O O . TRP A 1 131 ? -30.536 -11.714 1.388 1.00 64.75 131 TRP A O 1
ATOM 1022 N N . CYS A 1 132 ? -29.255 -10.353 2.621 1.00 59.78 132 CYS A N 1
ATOM 1023 C CA . CYS A 1 132 ? -29.337 -11.138 3.852 1.00 59.78 132 CYS A CA 1
ATOM 1024 C C . CYS A 1 132 ? -30.765 -11.142 4.428 1.00 59.78 132 CYS A C 1
ATOM 1026 O O . CYS A 1 132 ? -31.240 -12.180 4.872 1.00 59.78 132 CYS A O 1
ATOM 1028 N N . GLN A 1 133 ? -31.494 -10.023 4.335 1.00 63.69 133 GLN A N 1
ATOM 1029 C CA . GLN A 1 133 ? -32.917 -9.939 4.688 1.00 63.69 133 GLN A CA 1
ATOM 1030 C C . GLN A 1 133 ? -33.816 -10.760 3.754 1.00 63.69 133 GLN A C 1
ATOM 1032 O O . GLN A 1 133 ? -34.850 -11.265 4.192 1.00 63.69 133 GLN A O 1
ATOM 1037 N N . ARG A 1 134 ? -33.438 -10.911 2.477 1.00 63.41 134 ARG A N 1
ATOM 1038 C CA . ARG A 1 134 ? -34.154 -11.774 1.523 1.00 63.41 134 ARG A CA 1
ATOM 1039 C C . ARG A 1 134 ? -33.855 -13.261 1.729 1.00 63.41 134 ARG A C 1
ATOM 1041 O O . ARG A 1 134 ? -34.755 -14.070 1.536 1.00 63.41 134 ARG A O 1
ATOM 1048 N N . ALA A 1 135 ? -32.635 -13.617 2.132 1.00 64.56 135 ALA A N 1
ATOM 1049 C CA . ALA A 1 135 ? -32.212 -15.007 2.317 1.00 64.56 135 ALA A CA 1
ATOM 1050 C C . ALA A 1 135 ? -32.516 -15.571 3.722 1.00 64.56 135 ALA A C 1
ATOM 1052 O O . ALA A 1 135 ? -32.882 -16.736 3.846 1.00 64.56 135 ALA A O 1
ATOM 1053 N N . CYS A 1 136 ? -32.424 -14.755 4.777 1.00 54.97 136 CYS A N 1
ATOM 1054 C CA . CYS A 1 136 ? -32.636 -15.166 6.166 1.00 54.97 136 CYS A CA 1
ATOM 1055 C C . CYS A 1 136 ? -33.723 -14.306 6.830 1.00 54.97 136 CYS A C 1
ATOM 1057 O O . CYS A 1 136 ? -33.512 -13.131 7.126 1.00 54.97 136 CYS A O 1
ATOM 1059 N N . ARG A 1 137 ? -34.873 -14.906 7.179 1.00 53.88 137 ARG A N 1
ATOM 1060 C CA . ARG A 1 137 ? -35.938 -14.237 7.964 1.00 53.88 137 ARG A CA 1
ATOM 1061 C C . ARG A 1 137 ? -35.550 -13.918 9.425 1.00 53.88 137 ARG A C 1
ATOM 1063 O O . ARG A 1 137 ? -36.374 -13.367 10.147 1.00 53.88 137 ARG A O 1
ATOM 1070 N N . CYS A 1 138 ? -34.335 -14.247 9.876 1.00 50.31 138 CYS A N 1
ATOM 1071 C CA . CYS A 1 138 ? -33.909 -14.105 11.278 1.00 50.31 138 CYS A CA 1
ATOM 1072 C C . CYS A 1 138 ? -33.225 -12.773 11.633 1.00 50.31 138 CYS A C 1
ATOM 1074 O O . CYS A 1 138 ? -33.200 -12.416 12.806 1.00 50.31 138 CYS A O 1
ATOM 1076 N N . CYS A 1 139 ? -32.707 -11.990 10.679 1.00 48.53 139 CYS A N 1
ATOM 1077 C CA . CYS A 1 139 ? -31.961 -10.756 10.994 1.00 48.53 139 CYS A CA 1
ATOM 1078 C C . CYS A 1 139 ? -32.846 -9.503 11.154 1.00 48.53 139 CYS A C 1
ATOM 1080 O O . CYS A 1 139 ? -32.436 -8.401 10.795 1.00 48.53 139 CYS A O 1
ATOM 1082 N N . ARG A 1 140 ? -34.071 -9.646 11.679 1.00 48.69 140 ARG A N 1
ATOM 1083 C CA . ARG A 1 140 ? -34.951 -8.502 11.993 1.00 48.69 140 ARG A CA 1
ATOM 1084 C C . ARG A 1 140 ? -34.614 -7.843 13.346 1.00 48.69 140 ARG A C 1
ATOM 1086 O O . ARG A 1 140 ? -35.248 -6.861 13.707 1.00 48.69 140 ARG A O 1
ATOM 1093 N N . VAL A 1 141 ? -33.635 -8.352 14.094 1.00 48.38 141 VAL A N 1
ATOM 1094 C CA . VAL A 1 141 ? -33.316 -7.863 15.445 1.00 48.38 141 VAL A CA 1
ATOM 1095 C C . VAL A 1 141 ? -31.952 -7.171 15.458 1.00 48.38 141 VAL A C 1
ATOM 1097 O O . VAL A 1 141 ? -30.978 -7.723 14.955 1.00 48.38 141 VAL A O 1
ATOM 1100 N N . ALA A 1 142 ? -31.930 -5.983 16.072 1.00 40.53 142 ALA A N 1
ATOM 1101 C CA . ALA A 1 142 ? -30.815 -5.052 16.275 1.00 40.53 142 ALA A CA 1
ATOM 1102 C C . ALA A 1 142 ? -30.516 -4.063 15.129 1.00 40.53 142 ALA A C 1
ATOM 1104 O O . ALA A 1 142 ? -29.407 -3.987 14.608 1.00 40.53 142 ALA A O 1
ATOM 1105 N N . SER A 1 143 ? -31.495 -3.207 14.820 1.00 36.78 143 SER A N 1
ATOM 1106 C CA . SER A 1 143 ? -31.177 -1.784 14.660 1.00 36.78 143 SER A CA 1
ATOM 1107 C C . SER A 1 143 ? -31.201 -1.194 16.073 1.00 36.78 143 SER A C 1
ATOM 1109 O O . SER A 1 143 ? -32.302 -1.040 16.599 1.00 36.78 143 SER A O 1
ATOM 1111 N N . PRO A 1 144 ? -30.063 -0.934 16.746 1.00 39.19 144 PRO A N 1
ATOM 1112 C CA . PRO A 1 144 ? -30.118 -0.074 17.911 1.00 39.19 144 PRO A CA 1
ATOM 1113 C C . PRO A 1 144 ? -30.520 1.304 17.392 1.00 39.19 144 PRO A C 1
ATOM 1115 O O . PRO A 1 144 ? -30.017 1.775 16.368 1.00 39.19 144 PRO A O 1
ATOM 1118 N N . GLU A 1 145 ? -31.529 1.865 18.034 1.00 37.06 145 GLU A N 1
ATOM 1119 C CA . GLU A 1 145 ? -32.075 3.175 17.752 1.00 37.06 145 GLU A CA 1
ATOM 1120 C C . GLU A 1 145 ? -30.971 4.207 17.517 1.00 37.06 145 GLU A C 1
ATOM 1122 O O . GLU A 1 145 ? -29.986 4.312 18.250 1.00 37.06 145 GLU A O 1
ATOM 1127 N N . ILE A 1 146 ? -31.191 5.005 16.480 1.00 40.00 146 ILE A N 1
ATOM 1128 C CA . ILE A 1 146 ? -30.636 6.342 16.346 1.00 40.00 146 ILE A CA 1
ATOM 1129 C C . ILE A 1 146 ? -31.216 7.153 17.518 1.00 40.00 146 ILE A C 1
ATOM 1131 O O . ILE A 1 146 ? -32.207 7.856 17.361 1.00 40.00 146 ILE A O 1
ATOM 1135 N N . VAL A 1 147 ? -30.643 7.011 18.713 1.00 35.94 147 VAL A N 1
ATOM 1136 C CA . VAL A 1 147 ? -30.821 7.973 19.802 1.00 35.94 147 VAL A CA 1
ATOM 1137 C C . VAL A 1 147 ? -29.705 8.992 19.639 1.00 35.94 147 VAL A C 1
ATOM 1139 O O . VAL A 1 147 ? -28.582 8.839 20.116 1.00 35.94 147 VAL A O 1
ATOM 1142 N N . ILE A 1 148 ? -30.026 10.014 18.852 1.00 42.09 148 ILE A N 1
ATOM 1143 C CA . ILE A 1 148 ? -29.383 11.317 18.929 1.00 42.09 148 ILE A CA 1
ATOM 1144 C C . ILE A 1 148 ? -29.870 11.917 20.252 1.00 42.09 148 ILE A C 1
ATOM 1146 O O . ILE A 1 148 ? -30.914 12.553 20.286 1.00 42.09 148 ILE A O 1
ATOM 1150 N N . GLU A 1 149 ? -29.149 11.683 21.342 1.00 30.17 149 GLU A N 1
ATOM 1151 C CA . GLU A 1 149 ? -29.241 12.529 22.535 1.00 30.17 149 GLU A CA 1
ATOM 1152 C C . GLU A 1 149 ? -27.939 13.334 22.584 1.00 30.17 149 GLU A C 1
ATOM 1154 O O . GLU A 1 149 ? -26.882 12.829 22.967 1.00 30.17 149 GLU A O 1
ATOM 1159 N N . LEU A 1 150 ? -28.019 14.572 22.080 1.00 32.75 150 LEU A N 1
ATOM 1160 C CA . LEU A 1 150 ? -27.092 15.644 22.445 1.00 32.75 150 LEU A CA 1
ATOM 1161 C C . LEU A 1 150 ? -27.257 15.929 23.943 1.00 32.75 150 LEU A C 1
ATOM 1163 O O . LEU A 1 150 ? -28.381 15.945 24.446 1.00 32.75 150 LEU A O 1
ATOM 1167 N N . PRO A 1 151 ? -26.155 16.220 24.635 1.00 33.03 151 PRO A N 1
ATOM 1168 C CA . PRO A 1 151 ? -25.977 17.599 25.101 1.00 33.03 151 PRO A CA 1
ATOM 1169 C C . PRO A 1 151 ? -24.806 18.322 24.426 1.00 33.03 151 PRO A C 1
ATOM 1171 O O . PRO A 1 151 ? -23.757 17.684 24.175 1.00 33.03 151 PRO A O 1
#